Protein AF-E9IVL8-F1 (afdb_monomer_lite)

InterPro domains:
  IPR012337 Ribonuclease H-like superfamily [SSF53098] (7-179)
  IPR052035 Zinc finger BED domain-containing [PTHR46481] (4-179)

Radius of gyration: 19.82 Å; chains: 1; bounding box: 46×54×49 Å

Foldseek 3Di:
DPPDDDADQLLVLLQVLLVQLCPPPVNVVLLVLLQVLLVLCVPPQNVVVCVVVVHDRQFHDDPPGCLSSLSNLVSVLVCPVVSVVSCVPPPDPSDDDPVSNVVSVVVNQLCVLSNVLSVQSPDPPDALVNNVVSLVSSLVSLVVDPDPSSVSSSVSSVVSVVVNCVDPVSVVSVVPPPD

pLDDT: mean 85.36, std 10.3, range [40.38, 96.0]

Structure (mmCIF, N/CA/C/O backbone):
data_AF-E9IVL8-F1
#
_entry.id   AF-E9IVL8-F1
#
loop_
_atom_site.group_PDB
_atom_site.id
_atom_site.type_symbol
_atom_site.label_atom_id
_atom_site.label_alt_id
_atom_site.label_comp_id
_atom_site.label_asym_id
_atom_site.label_entity_id
_atom_site.label_seq_id
_atom_site.pdbx_PDB_ins_code
_atom_site.Cartn_x
_atom_site.Cartn_y
_atom_site.Cartn_z
_atom_site.occupancy
_atom_site.B_iso_or_equiv
_atom_site.auth_seq_id
_atom_site.auth_comp_id
_atom_site.auth_asym_id
_atom_site.auth_atom_id
_atom_site.pdbx_PDB_model_num
ATOM 1 N N . GLU A 1 1 ? 27.474 -10.125 -29.017 1.00 40.38 1 GLU A N 1
ATOM 2 C CA . GLU A 1 1 ? 27.651 -9.062 -28.011 1.00 40.38 1 GLU A CA 1
ATOM 3 C C . GLU A 1 1 ? 26.647 -9.327 -26.909 1.00 40.38 1 GLU A C 1
ATOM 5 O O . GLU A 1 1 ? 25.472 -9.020 -27.075 1.00 40.38 1 GLU A O 1
ATOM 10 N N . ASP A 1 2 ? 27.080 -9.990 -25.840 1.00 49.66 2 ASP A N 1
ATOM 11 C CA . ASP A 1 2 ? 26.213 -10.258 -24.693 1.00 49.66 2 ASP A CA 1
ATOM 12 C C . ASP A 1 2 ? 26.108 -8.974 -23.874 1.00 49.66 2 ASP A C 1
ATOM 14 O O . ASP A 1 2 ? 26.895 -8.697 -22.969 1.00 49.66 2 ASP A O 1
ATOM 18 N N . GLY A 1 3 ? 25.171 -8.121 -24.288 1.00 55.09 3 GLY A N 1
ATOM 19 C CA . GLY A 1 3 ? 24.798 -6.934 -23.539 1.00 55.09 3 GLY A CA 1
ATOM 20 C C . GLY A 1 3 ? 24.309 -7.338 -22.152 1.00 55.09 3 GLY A C 1
ATOM 21 O O . GLY A 1 3 ? 23.564 -8.306 -22.005 1.00 55.09 3 GLY A O 1
ATOM 22 N N . ILE A 1 4 ? 24.724 -6.590 -21.130 1.00 61.22 4 ILE A N 1
ATOM 23 C CA . ILE A 1 4 ? 24.247 -6.758 -19.755 1.00 61.22 4 ILE A CA 1
ATOM 24 C C . ILE A 1 4 ? 22.713 -6.729 -19.774 1.00 61.22 4 ILE A C 1
ATOM 26 O O . ILE A 1 4 ? 22.102 -5.682 -19.998 1.00 61.22 4 ILE A O 1
ATOM 30 N N . MET A 1 5 ? 22.083 -7.883 -19.554 1.00 66.12 5 MET A N 1
ATOM 31 C CA . MET A 1 5 ? 20.631 -7.991 -19.518 1.00 66.12 5 MET A CA 1
ATOM 32 C C . MET A 1 5 ? 20.149 -7.612 -18.116 1.00 66.12 5 MET A C 1
ATOM 34 O O . MET A 1 5 ? 20.328 -8.356 -17.154 1.00 66.12 5 MET A O 1
ATOM 38 N N . GLY A 1 6 ? 19.561 -6.423 -17.983 1.00 72.19 6 GLY A N 1
ATOM 39 C CA . GLY A 1 6 ? 18.973 -5.979 -16.720 1.00 72.19 6 GLY A CA 1
ATOM 40 C C . GLY A 1 6 ? 17.748 -6.818 -16.342 1.00 72.19 6 GLY A C 1
ATOM 41 O O . GLY A 1 6 ? 16.862 -7.042 -17.167 1.00 72.19 6 GLY A O 1
ATOM 42 N N . THR A 1 7 ? 17.662 -7.251 -15.085 1.00 80.31 7 THR A N 1
ATOM 43 C CA . THR A 1 7 ? 16.461 -7.902 -14.547 1.00 80.31 7 THR A CA 1
ATOM 44 C C . THR A 1 7 ? 15.441 -6.859 -14.085 1.00 80.31 7 THR A C 1
ATOM 46 O O . THR A 1 7 ? 15.771 -5.731 -13.712 1.00 80.31 7 THR A O 1
ATOM 49 N N . ARG A 1 8 ? 14.152 -7.211 -14.129 1.00 87.62 8 ARG A N 1
ATOM 50 C CA . ARG A 1 8 ? 13.083 -6.317 -13.664 1.00 87.62 8 ARG A CA 1
ATOM 51 C C . ARG A 1 8 ? 13.138 -6.201 -12.143 1.00 87.62 8 ARG A C 1
ATOM 53 O O . ARG A 1 8 ? 13.135 -7.206 -11.442 1.00 87.62 8 ARG A O 1
ATOM 60 N N . CYS A 1 9 ? 13.106 -4.974 -11.628 1.00 90.00 9 CYS A N 1
ATOM 61 C CA . CYS A 1 9 ? 13.025 -4.746 -10.188 1.00 90.00 9 CYS A CA 1
ATOM 62 C C . CYS A 1 9 ? 11.668 -5.225 -9.646 1.00 90.00 9 CYS A C 1
ATOM 64 O O . CYS A 1 9 ? 10.608 -4.720 -10.039 1.00 90.00 9 CYS A O 1
ATOM 66 N N . VAL A 1 10 ? 11.699 -6.177 -8.713 1.00 90.88 10 VAL A N 1
ATOM 67 C CA . VAL A 1 10 ? 10.490 -6.744 -8.101 1.00 90.88 10 VAL A CA 1
ATOM 68 C C . VAL A 1 10 ? 9.728 -5.684 -7.304 1.00 90.88 10 VAL A C 1
ATOM 70 O O . VAL A 1 10 ? 8.520 -5.539 -7.482 1.00 90.88 10 VAL A O 1
ATOM 73 N N . ALA A 1 11 ? 10.424 -4.886 -6.487 1.00 92.44 11 ALA A N 1
ATOM 74 C CA . ALA A 1 11 ? 9.802 -3.813 -5.710 1.00 92.44 11 ALA A CA 1
ATOM 75 C C . ALA A 1 11 ? 9.070 -2.807 -6.614 1.00 92.44 11 ALA A C 1
ATOM 77 O O . ALA A 1 11 ? 7.918 -2.457 -6.362 1.00 92.44 11 ALA A O 1
ATOM 78 N N . HIS A 1 12 ? 9.699 -2.393 -7.719 1.00 91.62 12 HIS A N 1
ATOM 79 C CA . HIS A 1 12 ? 9.052 -1.527 -8.705 1.00 91.62 12 HIS A CA 1
ATOM 80 C C . HIS A 1 12 ? 7.849 -2.214 -9.368 1.00 91.62 12 HIS A C 1
ATOM 82 O O . HIS A 1 12 ? 6.815 -1.594 -9.605 1.00 91.62 12 HIS A O 1
ATOM 88 N N . THR A 1 13 ? 7.944 -3.515 -9.623 1.00 93.75 13 THR A N 1
ATOM 89 C CA . THR A 1 13 ? 6.847 -4.283 -10.215 1.00 93.75 13 THR A CA 1
ATOM 90 C C . THR A 1 13 ? 5.636 -4.368 -9.283 1.00 93.75 13 THR A C 1
ATOM 92 O O . THR A 1 13 ? 4.511 -4.204 -9.758 1.00 93.75 13 THR A O 1
ATOM 95 N N . LEU A 1 14 ? 5.848 -4.528 -7.972 1.00 93.81 14 LEU A N 1
ATOM 96 C CA . LEU A 1 14 ? 4.779 -4.449 -6.974 1.00 93.81 14 LEU A CA 1
ATOM 97 C C . LEU A 1 14 ? 4.158 -3.049 -6.928 1.00 93.81 14 LEU A C 1
ATOM 99 O O . LEU A 1 14 ? 2.937 -2.921 -6.891 1.00 93.81 14 LEU A O 1
ATOM 103 N N . GLN A 1 15 ? 4.976 -1.992 -7.009 1.00 92.00 15 GLN A N 1
ATOM 104 C CA . GLN A 1 15 ? 4.450 -0.626 -7.076 1.00 92.00 15 GLN A CA 1
ATOM 105 C C . GLN A 1 15 ? 3.505 -0.446 -8.260 1.00 92.00 15 GLN A C 1
ATOM 107 O O . GLN A 1 15 ? 2.415 0.097 -8.100 1.00 92.00 15 GLN A O 1
ATOM 112 N N . LEU A 1 16 ? 3.897 -0.929 -9.437 1.00 92.12 16 LEU A N 1
ATOM 113 C CA . LEU A 1 16 ? 3.052 -0.851 -10.619 1.00 92.12 16 LEU A CA 1
ATOM 114 C C . LEU A 1 16 ? 1.774 -1.704 -10.493 1.00 92.12 16 LEU A C 1
ATOM 116 O O . LEU A 1 16 ? 0.746 -1.308 -11.031 1.00 92.12 16 LEU A O 1
ATOM 120 N N . ALA A 1 17 ? 1.812 -2.836 -9.779 1.00 93.31 17 ALA A N 1
ATOM 121 C CA . ALA A 1 17 ? 0.620 -3.649 -9.512 1.00 93.31 17 ALA A CA 1
ATOM 122 C C . ALA A 1 17 ? -0.418 -2.876 -8.681 1.00 93.31 17 ALA A C 1
ATOM 124 O O . ALA A 1 17 ? -1.596 -2.848 -9.030 1.00 93.31 17 ALA A O 1
ATOM 125 N N . VAL A 1 18 ? 0.031 -2.184 -7.630 1.00 92.81 18 VAL A N 1
ATOM 126 C CA . VAL A 1 18 ? -0.840 -1.324 -6.813 1.00 92.81 18 VAL A CA 1
ATOM 127 C C . VAL A 1 18 ? -1.392 -0.162 -7.640 1.00 92.81 18 VAL A C 1
ATOM 129 O O . VAL A 1 18 ? -2.587 0.124 -7.588 1.00 92.81 18 VAL A O 1
ATOM 132 N N . TRP A 1 19 ? -0.552 0.470 -8.464 1.00 90.06 19 TRP A N 1
ATOM 133 C CA . TRP A 1 19 ? -0.972 1.552 -9.358 1.00 90.06 19 TRP A CA 1
ATOM 134 C C . TRP A 1 19 ? -2.032 1.134 -10.380 1.00 90.06 19 TRP A C 1
ATOM 136 O O . TRP A 1 19 ? -2.900 1.939 -10.713 1.00 90.06 19 TRP A O 1
ATOM 146 N N . ASP A 1 20 ? -1.976 -0.098 -10.887 1.00 89.81 20 ASP A N 1
ATOM 147 C CA . ASP A 1 20 ? -2.987 -0.609 -11.816 1.00 89.81 20 ASP A CA 1
ATOM 148 C C . ASP A 1 20 ? -4.365 -0.713 -11.138 1.00 89.81 20 ASP A C 1
ATOM 150 O O . ASP A 1 20 ? -5.369 -0.338 -11.744 1.00 89.81 20 ASP A O 1
ATOM 154 N N . ALA A 1 21 ? -4.403 -1.129 -9.868 1.00 88.75 21 ALA A N 1
ATOM 155 C CA . ALA A 1 21 ? -5.628 -1.211 -9.070 1.00 88.75 21 ALA A CA 1
ATOM 156 C C . ALA A 1 21 ? -6.145 0.170 -8.605 1.00 88.75 21 ALA A C 1
ATOM 158 O O . ALA A 1 21 ? -7.343 0.380 -8.420 1.00 88.75 21 ALA A O 1
ATOM 159 N N . PHE A 1 22 ? -5.256 1.161 -8.477 1.00 84.19 22 PHE A N 1
ATOM 160 C CA . PHE A 1 22 ? -5.566 2.525 -8.018 1.00 84.19 22 PHE A CA 1
ATOM 161 C C . PHE A 1 22 ? -6.333 3.399 -9.021 1.00 84.19 22 PHE A C 1
ATOM 163 O O . PHE A 1 22 ? -6.585 4.575 -8.762 1.00 84.19 22 PHE A O 1
ATOM 170 N N . ARG A 1 23 ? -6.733 2.846 -10.166 1.00 81.75 23 ARG A N 1
ATOM 171 C CA . ARG A 1 23 ? -7.364 3.602 -11.259 1.00 81.75 23 ARG A CA 1
ATOM 172 C C . ARG A 1 23 ? -8.874 3.768 -11.120 1.00 81.75 23 ARG A C 1
ATOM 174 O O . ARG A 1 23 ? -9.473 4.471 -11.930 1.00 81.75 23 ARG A O 1
ATOM 181 N N . SER A 1 24 ? -9.499 3.145 -10.119 1.00 85.94 24 SER A N 1
ATOM 182 C CA . SER A 1 24 ? -10.938 3.295 -9.890 1.00 85.94 24 SER A CA 1
ATOM 183 C C . SER A 1 24 ? -11.296 4.767 -9.615 1.00 85.94 24 SER A C 1
ATOM 185 O O . SER A 1 24 ? -10.757 5.350 -8.668 1.00 85.94 24 SER A O 1
ATOM 187 N N . PRO A 1 25 ? -12.235 5.378 -10.370 1.00 87.75 25 PRO A N 1
ATOM 188 C CA . PRO A 1 25 ? -12.620 6.780 -10.183 1.00 87.75 25 PRO A CA 1
ATOM 189 C C . PRO A 1 25 ? -13.076 7.107 -8.757 1.00 87.75 25 PRO A C 1
ATOM 191 O O . PRO A 1 25 ? -12.851 8.212 -8.266 1.00 87.75 25 PRO A O 1
ATOM 194 N N . GLN A 1 26 ? -13.687 6.138 -8.071 1.00 88.38 26 GLN A N 1
ATOM 195 C CA . GLN A 1 26 ? -14.151 6.285 -6.690 1.00 88.38 26 GLN A CA 1
ATOM 196 C C . GLN A 1 26 ? -12.972 6.441 -5.720 1.00 88.38 26 GLN A C 1
ATOM 198 O O . GLN A 1 26 ? -12.986 7.326 -4.865 1.00 88.38 26 GLN A O 1
ATOM 203 N N . ILE A 1 27 ? -11.928 5.624 -5.896 1.00 89.25 27 ILE A N 1
ATOM 204 C CA . ILE A 1 27 ? -10.701 5.673 -5.091 1.00 89.25 27 ILE A CA 1
ATOM 205 C C . ILE A 1 27 ? -9.967 6.991 -5.343 1.00 89.25 27 ILE A C 1
ATOM 207 O O . ILE A 1 27 ? -9.621 7.689 -4.393 1.00 89.25 27 ILE A O 1
ATOM 211 N N . VAL A 1 28 ? -9.796 7.372 -6.612 1.00 89.50 28 VAL A N 1
ATOM 212 C CA . VAL A 1 28 ? -9.127 8.627 -6.996 1.00 89.50 28 VAL A CA 1
ATOM 213 C C . VAL A 1 28 ? -9.842 9.841 -6.393 1.00 89.50 28 VAL A C 1
ATOM 215 O O . VAL A 1 28 ? -9.202 10.701 -5.787 1.00 89.50 28 VAL A O 1
ATOM 218 N N . THR A 1 29 ? -11.173 9.885 -6.496 1.00 91.69 29 THR A N 1
ATOM 219 C CA . THR A 1 29 ? -11.990 10.977 -5.941 1.00 91.69 29 THR A CA 1
ATOM 220 C C . THR A 1 29 ? -11.859 11.061 -4.420 1.00 91.69 29 THR A C 1
ATOM 222 O O . THR A 1 29 ? -11.689 12.151 -3.868 1.00 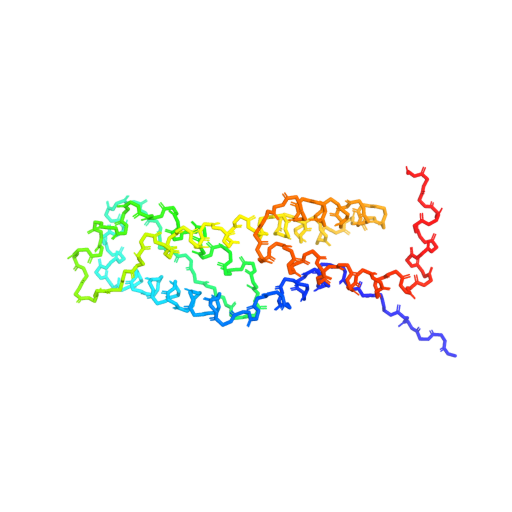91.69 29 THR A O 1
ATOM 225 N N . LEU A 1 30 ? -11.896 9.917 -3.730 1.00 91.81 30 LEU A N 1
ATOM 226 C CA . LEU A 1 30 ? -11.729 9.866 -2.280 1.00 91.81 30 LEU A CA 1
ATOM 227 C C . LEU A 1 30 ? -10.332 10.337 -1.854 1.00 91.81 30 LEU A C 1
ATOM 229 O O . LEU A 1 30 ? -10.222 11.139 -0.928 1.00 91.81 30 LEU A O 1
ATOM 233 N N . ILE A 1 31 ? -9.274 9.907 -2.548 1.00 90.94 31 ILE A N 1
ATOM 234 C CA . ILE A 1 31 ? -7.899 10.346 -2.272 1.00 90.94 31 ILE A CA 1
ATOM 235 C C . ILE A 1 31 ? -7.769 11.866 -2.440 1.00 90.94 31 ILE A C 1
ATOM 237 O O . ILE A 1 31 ? -7.196 12.522 -1.571 1.00 90.94 31 ILE A O 1
ATOM 241 N N . GLU A 1 32 ? -8.339 12.464 -3.490 1.00 90.56 32 GLU A N 1
ATOM 242 C CA . GLU A 1 32 ? -8.271 13.923 -3.665 1.00 90.56 32 GLU A CA 1
ATOM 243 C C . GLU A 1 32 ? -9.031 14.678 -2.563 1.00 90.56 32 GLU A C 1
ATOM 245 O O . GLU A 1 32 ? -8.590 15.729 -2.075 1.00 90.56 32 GLU A O 1
ATOM 250 N N . LYS A 1 33 ? -10.147 14.114 -2.089 1.00 90.50 33 LYS A N 1
ATOM 251 C CA . LYS A 1 33 ? -10.860 14.659 -0.931 1.00 90.50 33 LYS A CA 1
ATOM 252 C C . LYS A 1 33 ? -10.010 14.575 0.339 1.00 90.50 33 LYS A C 1
ATOM 254 O O . LYS A 1 33 ? -9.916 15.561 1.072 1.00 90.50 33 LYS A O 1
ATOM 259 N N . ILE A 1 34 ? -9.337 13.445 0.567 1.00 90.50 34 ILE A N 1
ATOM 260 C CA . ILE A 1 34 ? -8.387 13.246 1.673 1.00 90.50 34 ILE A CA 1
ATOM 261 C C . ILE A 1 34 ? -7.244 14.268 1.592 1.00 90.50 34 ILE A C 1
ATOM 263 O O . ILE A 1 34 ? -6.964 14.941 2.584 1.00 90.50 34 ILE A O 1
ATOM 267 N N . ARG A 1 35 ? -6.648 14.493 0.414 1.00 90.38 35 ARG A N 1
ATOM 268 C CA . ARG A 1 35 ? -5.629 15.543 0.214 1.00 90.38 35 ARG A CA 1
ATOM 269 C C . ARG A 1 35 ? -6.152 16.919 0.582 1.00 90.38 35 ARG A C 1
ATOM 271 O O . ARG A 1 35 ? -5.469 17.683 1.261 1.00 90.38 35 ARG A O 1
ATOM 278 N N . THR A 1 36 ? -7.369 17.243 0.161 1.00 88.75 36 THR A N 1
ATOM 279 C CA . THR A 1 36 ? -8.009 18.525 0.469 1.00 88.75 36 THR A CA 1
ATOM 280 C C . THR A 1 36 ? -8.184 18.717 1.979 1.00 88.75 36 THR A C 1
ATOM 282 O O . THR A 1 36 ? -7.877 19.792 2.503 1.00 88.75 36 THR A O 1
ATOM 285 N N . VAL A 1 37 ? -8.579 17.664 2.700 1.00 87.31 37 VAL A N 1
ATOM 286 C CA . VAL A 1 37 ? -8.643 17.652 4.170 1.00 87.31 37 VAL A CA 1
ATOM 287 C C . VAL A 1 37 ? -7.252 17.851 4.784 1.00 87.31 37 VAL A C 1
ATOM 289 O O . VAL A 1 37 ? -7.056 18.751 5.602 1.00 87.31 37 VAL A O 1
ATOM 292 N N . CYS A 1 38 ? -6.255 17.076 4.357 1.00 87.62 38 CYS A N 1
ATOM 293 C CA . CYS A 1 38 ? -4.879 17.179 4.848 1.00 87.62 38 CYS A CA 1
ATOM 294 C C . CYS A 1 38 ? -4.264 18.566 4.590 1.00 87.62 38 CYS A C 1
ATOM 296 O O . CYS A 1 38 ? -3.520 19.085 5.428 1.00 87.62 38 CYS A O 1
ATOM 298 N N . ARG A 1 39 ? -4.588 19.214 3.462 1.00 87.31 39 ARG A N 1
ATOM 299 C CA . ARG A 1 39 ? -4.209 20.608 3.168 1.00 87.31 39 ARG A CA 1
ATOM 300 C C . ARG A 1 39 ? -4.897 21.591 4.120 1.00 87.31 39 ARG A C 1
ATOM 302 O O . ARG A 1 39 ? -4.253 22.531 4.578 1.00 87.31 39 ARG A O 1
ATOM 309 N N . ALA A 1 40 ? -6.163 21.371 4.478 1.00 83.38 40 ALA A N 1
ATOM 310 C CA . ALA A 1 40 ? -6.879 22.236 5.420 1.00 83.38 40 ALA A CA 1
ATOM 311 C C . ALA A 1 40 ? -6.229 22.249 6.818 1.00 83.38 40 ALA A C 1
ATOM 313 O O . ALA A 1 40 ? -6.076 23.321 7.413 1.00 83.38 40 ALA A O 1
ATOM 314 N N . PHE A 1 41 ? -5.743 21.098 7.298 1.00 79.81 41 PHE A N 1
ATOM 315 C CA . PHE A 1 41 ? -5.000 20.995 8.566 1.00 79.81 41 PHE A CA 1
ATOM 316 C C . PHE A 1 41 ? -3.662 21.744 8.583 1.00 79.81 41 PHE A C 1
ATOM 318 O O . PHE A 1 41 ? -3.134 22.074 9.645 1.00 79.81 41 PHE A O 1
ATOM 325 N N . ARG A 1 42 ? -3.119 22.066 7.409 1.00 83.94 42 ARG A N 1
ATOM 326 C CA . ARG A 1 42 ? -1.891 22.860 7.272 1.00 83.94 42 ARG A CA 1
ATOM 327 C C . ARG A 1 42 ? -2.131 24.364 7.282 1.00 83.94 42 ARG A C 1
ATOM 329 O O . ARG A 1 42 ? -1.163 25.119 7.269 1.00 83.94 42 ARG A O 1
ATOM 336 N N . SER A 1 43 ? -3.388 24.809 7.301 1.00 83.44 43 SER A N 1
ATOM 337 C CA . SER A 1 43 ? -3.694 26.229 7.469 1.00 83.44 43 SER A CA 1
ATOM 338 C C . SER A 1 43 ? -3.161 26.744 8.816 1.00 83.44 43 SER A C 1
ATOM 340 O O . SER A 1 43 ? -3.103 25.963 9.769 1.00 83.44 43 SER A O 1
ATOM 342 N N . PRO A 1 44 ? -2.802 28.037 8.936 1.00 82.62 44 PRO A N 1
ATOM 343 C CA . PRO A 1 44 ? -2.228 28.586 10.167 1.00 82.62 44 PRO A CA 1
ATOM 344 C C . PRO A 1 44 ? -3.080 28.306 11.411 1.00 82.62 44 PRO A C 1
ATOM 346 O O . PRO A 1 44 ? -2.559 27.844 12.418 1.00 82.62 44 PRO A O 1
ATOM 349 N N . ILE A 1 45 ? -4.402 28.488 11.308 1.00 80.81 45 ILE A N 1
ATOM 350 C CA . ILE A 1 45 ? -5.346 28.282 12.417 1.00 80.81 45 ILE A CA 1
ATOM 351 C C . ILE A 1 45 ? -5.401 26.804 12.830 1.00 80.81 45 ILE A C 1
ATOM 353 O 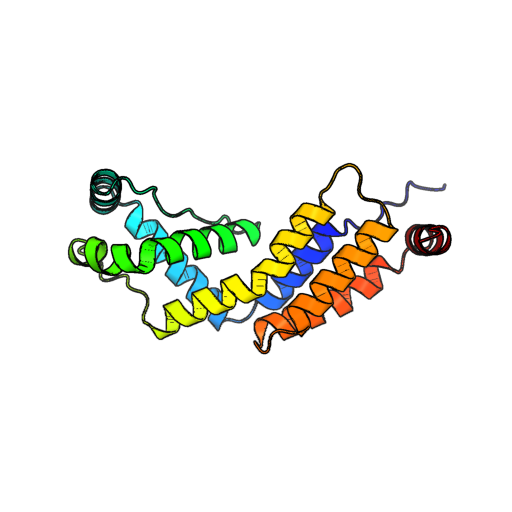O . ILE A 1 45 ? -5.292 26.485 14.012 1.00 80.81 45 ILE A O 1
ATOM 357 N N . ALA A 1 46 ? -5.544 25.890 11.866 1.00 78.19 46 ALA A N 1
ATOM 358 C CA . ALA A 1 46 ? -5.619 24.462 12.165 1.00 78.19 46 ALA A CA 1
ATOM 359 C C . ALA A 1 46 ? -4.279 23.915 12.679 1.00 78.19 46 ALA A C 1
ATOM 361 O O . ALA A 1 46 ? -4.256 23.113 13.606 1.00 78.19 46 ALA A O 1
ATOM 362 N N . SER A 1 47 ? -3.162 24.378 12.114 1.00 81.00 47 SER A N 1
ATOM 363 C CA . SER A 1 47 ? -1.816 24.005 12.556 1.00 81.00 47 SER A CA 1
ATOM 364 C C . SER A 1 47 ? -1.516 24.480 13.974 1.00 81.00 47 SER A C 1
ATOM 366 O O . SER A 1 47 ? -0.908 23.734 14.736 1.00 81.00 47 SER A O 1
ATOM 368 N N . GLU A 1 48 ? -1.952 25.686 14.337 1.00 82.31 48 GLU A N 1
ATOM 369 C CA . GLU A 1 48 ? -1.812 26.206 15.697 1.00 82.31 48 GLU A CA 1
ATOM 370 C C . GLU A 1 48 ? -2.624 25.374 16.696 1.00 82.31 48 GLU A C 1
ATOM 372 O O . GLU A 1 48 ? -2.122 24.984 17.747 1.00 82.31 48 GLU A O 1
ATOM 377 N N . TYR A 1 49 ? -3.855 25.014 16.329 1.00 79.25 49 TYR A N 1
ATOM 378 C CA . TYR A 1 49 ? -4.702 24.156 17.153 1.00 79.25 49 TYR A CA 1
ATOM 379 C C . TYR A 1 49 ? -4.120 22.744 17.330 1.00 79.25 49 TYR A C 1
ATOM 381 O O . TYR A 1 49 ? -4.131 22.204 18.433 1.00 79.25 49 TYR A O 1
ATOM 389 N N . LEU A 1 50 ? -3.559 22.152 16.268 1.00 80.44 50 LEU A N 1
ATOM 390 C CA . LEU A 1 50 ? -2.852 20.870 16.363 1.00 80.44 50 LEU A CA 1
ATOM 391 C C . LEU A 1 50 ? -1.633 20.967 17.288 1.00 80.44 50 LEU A C 1
ATOM 393 O O . LEU A 1 50 ? -1.431 20.080 18.114 1.00 80.44 50 LEU A O 1
ATOM 397 N N . ARG A 1 51 ? -0.870 22.066 17.211 1.00 83.81 51 ARG A N 1
ATOM 398 C CA . ARG A 1 51 ? 0.264 22.322 18.107 1.00 83.81 51 ARG A CA 1
ATOM 399 C C . ARG A 1 51 ? -0.175 22.422 19.567 1.00 83.81 51 ARG A C 1
ATOM 401 O O . ARG A 1 51 ? 0.464 21.818 20.418 1.00 83.81 51 ARG A O 1
ATOM 408 N N . PHE A 1 52 ? -1.276 23.120 19.847 1.00 82.69 52 PHE A N 1
ATOM 409 C CA . PHE A 1 52 ? -1.856 23.196 21.193 1.00 82.69 52 PHE A CA 1
ATOM 410 C C . PHE A 1 52 ? -2.225 21.812 21.754 1.00 82.69 52 PHE A C 1
ATOM 412 O O . PHE A 1 52 ? -2.073 21.562 22.946 1.00 82.69 52 PHE A O 1
ATOM 419 N N . LEU A 1 53 ? -2.662 20.891 20.892 1.00 80.81 53 LEU A N 1
ATOM 420 C CA . LEU A 1 53 ? -2.969 19.507 21.260 1.00 80.81 53 LEU A CA 1
ATOM 421 C C . LEU A 1 53 ? -1.739 18.575 21.285 1.00 80.81 53 LEU A C 1
ATOM 423 O O . LEU A 1 53 ? -1.912 17.377 21.491 1.00 80.81 53 LEU A O 1
ATOM 427 N N . ASN A 1 54 ? -0.518 19.090 21.083 1.00 82.62 54 ASN A N 1
ATOM 428 C CA . ASN A 1 54 ? 0.717 18.307 20.919 1.00 82.62 54 ASN A CA 1
ATOM 429 C C . ASN A 1 54 ? 0.647 17.267 19.785 1.00 82.62 54 ASN A C 1
ATOM 431 O O . ASN A 1 54 ? 1.219 16.181 19.872 1.00 82.62 54 ASN A O 1
ATOM 435 N N . LEU A 1 55 ? -0.055 17.602 18.702 1.00 81.19 55 LEU A N 1
ATOM 436 C CA . LEU A 1 55 ? -0.237 16.741 17.539 1.00 81.19 55 LEU A CA 1
ATOM 437 C C . LEU A 1 55 ? 0.581 17.229 16.345 1.00 81.19 55 LEU A C 1
ATOM 439 O O . LEU A 1 55 ? 0.719 18.428 16.092 1.00 81.19 55 LEU A O 1
ATOM 443 N N . THR A 1 56 ? 1.099 16.279 15.568 1.00 80.19 56 THR A N 1
ATOM 444 C CA . THR A 1 56 ? 1.786 16.569 14.309 1.00 80.19 56 THR A CA 1
ATOM 445 C C . THR A 1 56 ? 0.780 16.842 13.194 1.00 80.19 56 THR A C 1
ATOM 447 O O . THR A 1 56 ? -0.376 16.427 13.233 1.00 80.19 56 THR A O 1
ATOM 450 N N . LYS A 1 57 ? 1.205 17.589 12.174 1.00 82.75 57 LYS A N 1
ATOM 451 C CA . LYS A 1 57 ? 0.366 17.848 10.998 1.00 82.75 57 LYS A CA 1
ATOM 452 C C . LYS A 1 57 ? 0.246 16.551 10.184 1.00 82.75 57 LYS A C 1
ATOM 454 O O . LYS A 1 57 ? 1.274 15.890 10.020 1.00 82.75 57 LYS A O 1
ATOM 459 N N . PRO A 1 58 ? -0.934 16.220 9.620 1.00 81.94 58 PRO A N 1
ATOM 460 C CA . PRO A 1 58 ? -1.067 15.054 8.750 1.00 81.94 58 PRO A CA 1
ATOM 461 C C . PRO A 1 58 ? -0.054 15.105 7.611 1.00 81.94 58 PRO A C 1
ATOM 463 O O . PRO A 1 58 ? 0.193 16.199 7.107 1.00 81.94 58 PRO A O 1
ATOM 466 N N . SER A 1 59 ? 0.517 13.990 7.156 1.00 84.94 59 SER A N 1
ATOM 467 C CA . SER A 1 59 ? 1.403 13.982 5.976 1.00 84.94 59 SER A CA 1
ATOM 468 C C . SER A 1 59 ? 0.634 14.334 4.685 1.00 84.94 59 SER A C 1
ATOM 470 O O . SER A 1 59 ? -0.590 14.463 4.682 1.00 84.94 59 SER A O 1
ATOM 472 N N . LEU A 1 60 ? 1.359 14.680 3.620 1.00 84.38 60 LEU A N 1
ATOM 473 C CA . LEU A 1 60 ? 0.802 14.884 2.280 1.00 84.38 60 LEU A CA 1
ATOM 474 C C . LEU A 1 60 ? 1.536 13.922 1.376 1.00 84.38 60 LEU A C 1
ATOM 476 O O . LEU A 1 60 ? 2.753 13.770 1.502 1.00 84.38 60 LEU A O 1
ATOM 480 N N . ASP A 1 61 ? 0.790 13.296 0.482 1.00 82.00 61 ASP A N 1
ATOM 481 C CA . ASP A 1 61 ? 1.390 12.440 -0.512 1.00 82.00 61 ASP A CA 1
ATOM 482 C C . ASP A 1 61 ? 2.077 13.248 -1.616 1.00 82.00 61 ASP A C 1
ATOM 484 O O . ASP A 1 61 ? 1.859 14.452 -1.783 1.00 82.00 61 ASP A O 1
ATOM 488 N N . ASN A 1 62 ? 2.948 12.572 -2.361 1.00 72.44 62 ASN A N 1
ATOM 489 C CA . ASN A 1 62 ? 3.366 13.031 -3.674 1.00 72.44 62 ASN A CA 1
ATOM 490 C C . ASN A 1 62 ? 2.789 12.070 -4.716 1.00 72.44 62 ASN A C 1
ATOM 492 O O . ASN A 1 62 ? 2.655 10.872 -4.470 1.00 72.44 62 ASN A O 1
ATOM 496 N N . GLU A 1 63 ? 2.412 12.604 -5.874 1.00 60.94 63 GLU A N 1
ATOM 497 C CA . GLU A 1 63 ? 1.673 11.848 -6.891 1.00 60.94 63 GLU A CA 1
ATOM 498 C C . GLU A 1 63 ? 2.451 10.649 -7.442 1.00 60.94 63 GLU A C 1
ATOM 500 O O . GLU A 1 63 ? 1.859 9.761 -8.038 1.00 60.94 63 GLU A O 1
ATOM 505 N N . THR A 1 64 ? 3.769 10.580 -7.249 1.00 62.78 64 THR A N 1
ATOM 506 C CA . THR A 1 64 ? 4.610 9.560 -7.883 1.00 62.78 64 THR A CA 1
ATOM 507 C C . THR A 1 64 ? 4.761 8.278 -7.063 1.00 62.78 64 THR A C 1
ATOM 509 O O . THR A 1 64 ? 5.210 7.269 -7.611 1.00 62.78 64 THR A O 1
ATOM 512 N N . ARG A 1 65 ? 4.387 8.254 -5.772 1.00 72.31 65 ARG A N 1
ATOM 513 C CA . ARG A 1 65 ? 4.569 7.073 -4.905 1.00 72.31 65 ARG A CA 1
ATOM 514 C C . ARG A 1 65 ? 3.360 6.816 -4.009 1.00 72.31 65 ARG A C 1
ATOM 516 O O . ARG A 1 65 ? 3.191 7.466 -2.981 1.00 72.31 65 ARG A O 1
ATOM 523 N N . TRP A 1 66 ? 2.605 5.764 -4.327 1.00 85.25 66 TRP A N 1
ATOM 524 C CA . TRP A 1 66 ? 1.423 5.337 -3.566 1.00 85.25 66 TRP A CA 1
ATOM 525 C C . TRP A 1 66 ? 1.698 5.068 -2.072 1.00 85.25 66 TRP A C 1
ATOM 527 O O . TRP A 1 66 ? 0.794 5.201 -1.254 1.00 85.25 66 TRP A O 1
ATOM 537 N N . HIS A 1 67 ? 2.942 4.749 -1.685 1.00 83.56 67 HIS A N 1
ATOM 538 C CA . HIS A 1 67 ? 3.333 4.603 -0.276 1.00 83.56 67 HIS A CA 1
ATOM 539 C C . HIS A 1 67 ? 3.029 5.850 0.555 1.00 83.56 67 HIS A C 1
ATOM 541 O O . HIS A 1 67 ? 2.550 5.733 1.677 1.00 83.56 67 HIS A O 1
ATOM 547 N N . LEU A 1 68 ? 3.255 7.038 -0.013 1.00 84.62 68 LEU A N 1
ATOM 548 C CA . LEU A 1 68 ? 2.975 8.292 0.678 1.00 84.62 68 LEU A CA 1
ATOM 549 C C . LEU A 1 68 ? 1.475 8.585 0.737 1.00 84.62 68 LEU A C 1
ATOM 551 O O . LEU A 1 68 ? 1.020 9.252 1.662 1.00 84.62 68 LEU A O 1
ATOM 555 N N . THR A 1 69 ? 0.701 8.072 -0.225 1.00 88.44 69 THR A N 1
ATOM 556 C CA . THR A 1 69 ? -0.763 8.103 -0.169 1.00 88.44 69 THR A CA 1
ATOM 557 C C . THR A 1 69 ? -1.271 7.270 1.002 1.00 88.44 69 THR A C 1
ATOM 559 O O . THR A 1 69 ? -2.122 7.745 1.748 1.00 88.44 69 THR A O 1
ATOM 562 N N . GLU A 1 70 ? -0.720 6.076 1.220 1.00 90.19 70 GLU A N 1
ATOM 563 C CA . GLU A 1 70 ? -1.058 5.259 2.391 1.00 90.19 70 GLU A CA 1
ATOM 564 C C . GLU A 1 70 ? -0.622 5.940 3.701 1.00 90.19 70 GLU A C 1
ATOM 566 O O . GLU A 1 70 ? -1.449 6.076 4.604 1.00 90.19 70 GLU A O 1
ATOM 571 N N . ASP A 1 71 ? 0.598 6.497 3.769 1.00 89.31 71 ASP A N 1
ATOM 572 C CA . ASP A 1 71 ? 1.068 7.249 4.944 1.00 89.31 71 ASP A CA 1
ATOM 573 C C . ASP A 1 71 ? 0.147 8.437 5.267 1.00 89.31 71 ASP A C 1
ATOM 575 O O . ASP A 1 71 ? -0.140 8.715 6.432 1.00 89.31 71 ASP A O 1
ATOM 579 N N . MET A 1 72 ? -0.326 9.149 4.239 1.00 91.50 72 MET A N 1
ATOM 580 C CA . MET A 1 72 ? -1.277 10.254 4.376 1.00 91.50 72 MET A CA 1
ATOM 581 C C . MET A 1 72 ? -2.627 9.779 4.913 1.00 91.50 72 MET A C 1
ATOM 583 O O . MET A 1 72 ? -3.190 10.432 5.795 1.00 91.50 72 MET A O 1
ATOM 587 N N . ILE A 1 73 ? -3.147 8.660 4.403 1.00 91.19 73 ILE A N 1
ATOM 588 C CA . ILE A 1 73 ? -4.410 8.077 4.867 1.00 91.19 73 ILE A CA 1
ATOM 589 C C . ILE A 1 73 ? -4.284 7.649 6.331 1.00 91.19 73 ILE A C 1
ATOM 591 O O . ILE A 1 73 ? -5.110 8.058 7.146 1.00 91.19 73 ILE A O 1
ATOM 595 N N . LEU A 1 74 ? -3.235 6.900 6.688 1.00 89.19 74 LEU A N 1
ATOM 596 C CA . LEU A 1 74 ? -2.974 6.474 8.066 1.00 89.19 74 LEU A CA 1
ATOM 597 C C . LEU A 1 74 ? -2.850 7.665 9.011 1.00 89.19 74 LEU A C 1
ATOM 599 O O . LEU A 1 74 ? -3.497 7.703 10.057 1.00 89.19 74 LEU A O 1
ATOM 603 N N . SER A 1 75 ? -2.060 8.664 8.616 1.00 88.25 75 SER A N 1
ATOM 604 C CA . SER A 1 75 ? -1.887 9.881 9.395 1.00 88.25 75 SER A CA 1
ATOM 605 C C . SER A 1 75 ? -3.234 10.558 9.643 1.00 88.25 75 SER A C 1
ATOM 607 O O . SER A 1 75 ? -3.557 10.864 10.787 1.00 88.25 75 SER A O 1
ATOM 609 N N . LEU A 1 76 ? -4.068 10.715 8.609 1.00 87.94 76 LEU A N 1
ATOM 610 C CA . LEU A 1 76 ? -5.399 11.300 8.751 1.00 87.94 76 LEU A CA 1
ATOM 611 C C . LEU A 1 76 ? -6.331 10.458 9.644 1.00 87.94 76 LEU A C 1
ATOM 613 O O . LEU A 1 76 ? -7.075 11.030 10.443 1.00 87.94 76 LEU A O 1
ATOM 617 N N . LEU A 1 77 ? -6.285 9.126 9.544 1.00 87.50 77 LEU A N 1
ATOM 618 C CA . LEU A 1 77 ? -7.082 8.212 10.370 1.00 87.50 77 LEU A CA 1
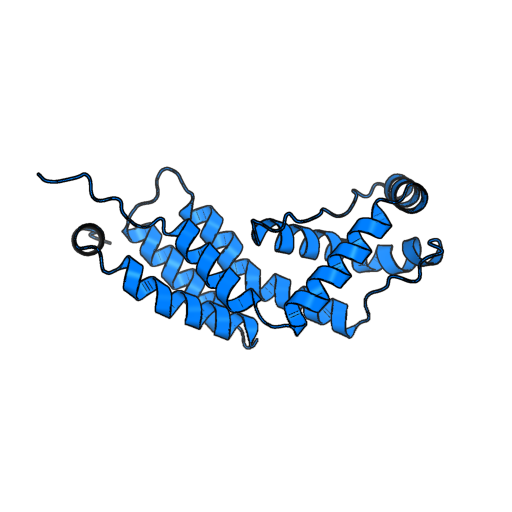ATOM 619 C C . LEU A 1 77 ? -6.746 8.338 11.862 1.00 87.50 77 LEU A C 1
ATOM 621 O O . LEU A 1 77 ? -7.666 8.362 12.680 1.00 87.50 77 LEU A O 1
ATOM 625 N N . CYS A 1 78 ? -5.471 8.523 12.224 1.00 82.56 78 CYS A N 1
ATOM 626 C CA . CYS A 1 78 ? -5.067 8.808 13.607 1.00 82.56 78 CYS A CA 1
ATOM 627 C C . CYS A 1 78 ? -5.689 10.101 14.158 1.00 82.56 78 CYS A C 1
ATOM 629 O O . CYS A 1 78 ? -5.870 10.242 15.366 1.00 82.56 78 CYS A O 1
ATOM 631 N N . PHE A 1 79 ? -6.055 11.042 13.284 1.00 76.06 79 PHE A N 1
ATOM 632 C CA . PHE A 1 79 ? -6.702 12.290 13.673 1.00 76.06 79 PHE A CA 1
ATOM 633 C C . PHE A 1 79 ? -8.224 12.232 13.637 1.00 76.06 79 PHE A C 1
ATOM 635 O O . PHE A 1 79 ? -8.831 13.269 13.884 1.00 76.06 79 PHE A O 1
ATOM 642 N N . LYS A 1 80 ? -8.878 11.100 13.347 1.00 78.81 80 LYS A N 1
ATOM 643 C CA . LYS A 1 80 ? -10.340 11.041 13.143 1.00 78.81 80 LYS A CA 1
ATOM 644 C C . LYS A 1 80 ? -11.142 11.729 14.260 1.00 78.81 80 LYS A C 1
ATOM 646 O O . LYS A 1 80 ? -12.028 12.540 13.978 1.00 78.81 80 LYS A O 1
ATOM 651 N N . ASP A 1 81 ? -10.783 11.493 15.520 1.00 73.81 81 ASP A N 1
ATOM 652 C CA . ASP A 1 81 ? -11.471 12.088 16.676 1.00 73.81 81 ASP A CA 1
ATOM 653 C C . ASP A 1 81 ? -11.152 13.578 16.868 1.00 73.81 81 ASP A C 1
ATOM 655 O O . ASP A 1 81 ? -12.000 14.374 17.285 1.00 73.81 81 ASP A O 1
ATOM 659 N N . VAL A 1 82 ? -9.934 13.982 16.509 1.00 69.62 82 VAL A N 1
ATOM 660 C CA . VAL A 1 82 ? -9.462 15.372 16.564 1.00 69.62 82 VAL A CA 1
ATOM 661 C C . VAL A 1 82 ? -10.038 16.182 15.407 1.00 69.62 82 VAL A C 1
ATOM 663 O O . VAL A 1 82 ? -10.369 17.353 15.585 1.00 69.62 82 VAL A O 1
ATOM 666 N N . CYS A 1 83 ? -10.238 15.561 14.244 1.00 66.81 83 CYS A N 1
ATOM 667 C CA . CYS A 1 83 ? -10.797 16.177 13.050 1.00 66.81 83 CYS A CA 1
ATOM 668 C C . CYS A 1 83 ? -12.168 16.776 13.343 1.00 66.81 83 CYS A C 1
ATOM 670 O O . CYS A 1 83 ? -12.408 17.941 13.034 1.00 66.81 83 CYS A O 1
ATOM 672 N N . HIS A 1 84 ? -13.039 16.030 14.023 1.00 66.56 84 HIS A N 1
ATOM 673 C CA . HIS A 1 84 ? -14.366 16.520 14.393 1.00 66.56 84 HIS A CA 1
ATOM 674 C C . HIS A 1 84 ? -14.332 17.748 15.317 1.00 66.56 84 HIS A C 1
ATOM 676 O O . HIS A 1 84 ? -15.257 18.560 15.275 1.00 66.56 84 HIS A O 1
ATOM 682 N N . LYS A 1 85 ? -13.284 17.916 16.135 1.00 65.81 85 LYS A N 1
ATOM 683 C CA . LYS A 1 85 ? -13.124 19.061 17.048 1.00 65.81 85 LYS A CA 1
ATOM 684 C C . LYS A 1 85 ? -12.423 20.238 16.365 1.00 65.81 85 LYS A C 1
ATOM 686 O O . LYS A 1 85 ? -12.955 21.342 16.359 1.00 65.81 85 LYS A O 1
ATOM 691 N N . ALA A 1 86 ? -11.288 19.995 15.716 1.00 62.50 86 ALA A N 1
ATOM 692 C CA . ALA A 1 86 ? -10.484 21.005 15.029 1.00 62.50 86 ALA A CA 1
ATOM 693 C C . ALA A 1 86 ? -11.216 21.635 13.832 1.00 62.50 86 ALA A C 1
ATOM 695 O O . ALA A 1 86 ? -11.135 22.844 13.608 1.00 62.50 86 ALA A O 1
ATOM 696 N N . MET A 1 87 ? -11.978 20.838 13.074 1.00 62.78 87 MET A N 1
ATOM 697 C CA . MET A 1 87 ? -12.696 21.343 11.903 1.00 62.78 87 MET A CA 1
ATOM 698 C C . MET A 1 87 ? -13.923 22.191 12.266 1.00 62.78 87 MET A C 1
ATOM 700 O O . MET A 1 87 ? -14.300 23.036 11.463 1.00 62.78 87 MET A O 1
ATOM 704 N N . LYS A 1 88 ? -14.509 22.059 13.472 1.00 64.38 88 LYS A N 1
ATOM 705 C CA . LYS A 1 88 ? -15.566 22.986 13.944 1.00 64.38 88 LYS A CA 1
ATOM 706 C C . LYS A 1 88 ? -15.083 24.437 13.985 1.00 64.38 88 LYS A C 1
ATOM 708 O O . LYS A 1 88 ? -15.875 25.352 13.789 1.00 64.38 88 LYS A O 1
ATOM 713 N N . HIS A 1 89 ? -13.787 24.639 14.216 1.00 60.28 89 HIS A N 1
ATOM 714 C CA . HIS A 1 89 ? -13.154 25.957 14.258 1.00 60.28 89 HIS A CA 1
ATOM 715 C C . HIS A 1 89 ? -12.636 26.421 12.885 1.00 60.28 89 HIS A C 1
ATOM 717 O O . HIS A 1 89 ? -12.234 27.575 12.731 1.00 60.28 89 HIS A O 1
A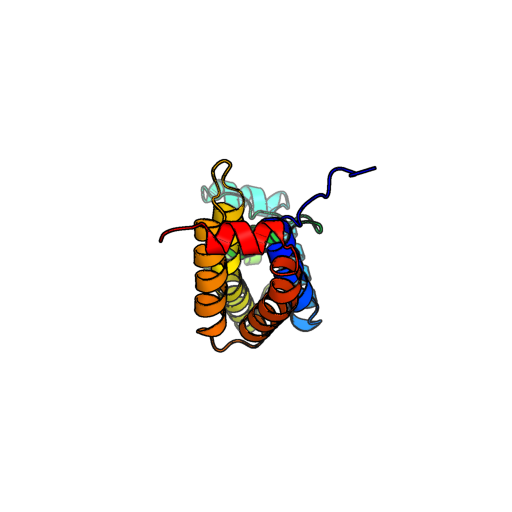TOM 723 N N . CYS A 1 90 ? -12.667 25.559 11.863 1.00 57.06 90 CYS A N 1
ATOM 724 C CA . CYS A 1 90 ? -12.272 25.905 10.502 1.00 57.06 90 CYS A CA 1
ATOM 725 C C . CYS A 1 90 ? -13.487 26.383 9.694 1.00 57.06 90 CYS A C 1
ATOM 727 O O . CYS A 1 90 ? -14.448 25.651 9.492 1.00 57.06 90 CYS A O 1
ATOM 729 N N . LYS A 1 91 ? -13.423 27.602 9.140 1.00 54.34 91 LYS A N 1
ATOM 730 C CA . LYS A 1 91 ? -14.499 28.181 8.305 1.00 54.34 91 LYS A CA 1
ATOM 731 C C . LYS A 1 91 ? -14.811 27.377 7.027 1.00 54.34 91 LYS A C 1
ATOM 733 O O . LYS A 1 91 ? -15.877 27.557 6.444 1.00 54.34 91 LYS A O 1
ATOM 738 N N . LYS A 1 92 ? -13.900 26.505 6.571 1.00 58.19 92 LYS A N 1
ATOM 739 C CA . LYS A 1 92 ? -14.124 25.604 5.429 1.00 58.19 92 LYS A CA 1
ATOM 740 C C . LYS A 1 92 ? -14.682 24.269 5.932 1.00 58.19 92 LYS A C 1
ATOM 742 O O . LYS A 1 92 ? -13.963 23.528 6.593 1.00 58.19 92 LYS A O 1
ATOM 747 N N . LYS A 1 93 ? -15.927 23.949 5.556 1.00 59.81 93 LYS A N 1
ATOM 748 C CA . LYS A 1 93 ? -16.618 22.667 5.815 1.00 59.81 93 LYS A CA 1
ATOM 749 C C . LYS A 1 93 ? -16.013 21.499 5.013 1.00 59.81 93 LYS A C 1
ATOM 751 O O . LYS A 1 93 ? -16.718 20.817 4.276 1.00 59.81 93 LYS A O 1
ATOM 756 N N . ILE A 1 94 ? -14.703 21.290 5.082 1.00 65.62 94 ILE A N 1
ATOM 757 C CA . ILE A 1 94 ? -14.054 20.162 4.410 1.00 65.62 94 ILE A CA 1
ATOM 758 C C . ILE A 1 94 ? -14.053 19.001 5.403 1.00 65.62 94 ILE A C 1
ATOM 760 O O . ILE A 1 94 ? -13.165 18.901 6.244 1.00 65.62 94 ILE A O 1
ATOM 764 N N . HIS A 1 95 ? -15.074 18.151 5.315 1.00 75.94 95 HIS A N 1
ATOM 765 C CA . HIS A 1 95 ? -15.232 16.968 6.157 1.00 75.94 95 HIS A CA 1
ATOM 766 C C . HIS A 1 95 ? -15.353 15.708 5.297 1.00 75.94 95 HIS A C 1
ATOM 768 O O . HIS A 1 95 ? -15.933 15.738 4.207 1.00 75.94 95 HIS A O 1
ATOM 774 N N . LEU A 1 96 ? -14.831 14.597 5.814 1.00 84.25 96 LEU A N 1
ATOM 775 C CA . LEU A 1 96 ? -15.175 13.262 5.336 1.00 84.25 96 LEU A CA 1
ATOM 776 C C . LEU A 1 96 ? -16.436 12.793 6.067 1.00 84.25 96 LEU A C 1
ATOM 778 O O . LEU A 1 96 ? -16.566 12.975 7.278 1.00 84.25 96 LEU A O 1
ATOM 782 N N . SER A 1 97 ? -17.365 12.207 5.324 1.00 87.50 97 SER A N 1
ATOM 783 C CA . SER A 1 97 ? -18.511 11.482 5.868 1.00 87.50 97 SER A CA 1
ATOM 784 C C . SER A 1 97 ? -18.061 10.183 6.542 1.00 87.50 97 SER A C 1
ATOM 786 O O . SER A 1 97 ? -16.958 9.693 6.301 1.00 87.50 97 SER A O 1
ATOM 788 N N . ASN A 1 98 ? -18.924 9.581 7.363 1.00 87.06 98 ASN A N 1
ATOM 789 C CA . ASN A 1 98 ? -18.618 8.296 8.004 1.00 87.06 98 ASN A CA 1
ATOM 790 C C . ASN A 1 98 ? -18.301 7.191 6.982 1.00 87.06 98 ASN A C 1
ATOM 792 O O . ASN A 1 98 ? -17.367 6.425 7.199 1.00 87.06 98 ASN A O 1
ATOM 796 N N . ALA A 1 99 ? -19.016 7.162 5.853 1.00 89.75 99 ALA A N 1
ATOM 797 C CA . ALA A 1 99 ? -18.761 6.215 4.770 1.00 89.75 99 ALA A CA 1
ATOM 798 C C . ALA A 1 99 ? -17.388 6.438 4.113 1.00 89.75 99 ALA A C 1
ATOM 800 O O . ALA A 1 99 ? -16.691 5.483 3.790 1.00 89.75 99 ALA A O 1
ATOM 801 N N . GLU A 1 100 ? -16.965 7.694 3.952 1.00 91.44 100 GLU A N 1
ATOM 802 C CA . GLU A 1 100 ? -15.644 8.024 3.400 1.00 91.44 100 GLU A CA 1
ATOM 803 C C . GLU A 1 100 ? -14.512 7.698 4.376 1.00 91.44 100 GLU A C 1
ATOM 805 O O . GLU A 1 100 ? -13.456 7.244 3.946 1.00 91.44 100 GLU A O 1
ATOM 810 N N . TRP A 1 101 ? -14.732 7.874 5.683 1.00 90.94 101 TRP A N 1
ATOM 811 C CA . TRP A 1 101 ? -13.796 7.406 6.706 1.00 90.94 101 TRP A CA 1
ATOM 812 C C . TRP A 1 101 ? -13.628 5.888 6.666 1.00 90.94 101 TRP A C 1
ATOM 814 O O . TRP A 1 101 ? -12.504 5.400 6.692 1.00 90.94 101 TRP A O 1
ATOM 824 N N . GLU A 1 102 ? -14.732 5.146 6.577 1.00 91.62 102 GLU A N 1
ATOM 825 C CA . GLU A 1 102 ? -14.700 3.686 6.469 1.00 91.62 102 GLU A CA 1
ATOM 826 C C . GLU A 1 102 ? -14.025 3.232 5.167 1.00 91.62 102 GLU A C 1
ATOM 828 O O . GLU A 1 102 ? -13.203 2.316 5.176 1.00 91.62 102 GLU A O 1
ATOM 833 N N . ALA A 1 103 ? -14.313 3.901 4.049 1.00 92.06 103 ALA A N 1
ATOM 834 C CA . ALA A 1 103 ? -13.653 3.640 2.776 1.00 92.06 103 ALA A CA 1
ATOM 835 C C . ALA A 1 103 ? -12.142 3.924 2.841 1.00 92.06 103 ALA A C 1
ATOM 837 O O . ALA A 1 103 ? -11.356 3.132 2.327 1.00 92.06 103 ALA A O 1
ATOM 838 N N . ALA A 1 104 ? -11.718 4.999 3.514 1.00 92.31 104 ALA A N 1
ATOM 839 C CA . ALA A 1 104 ? -10.305 5.304 3.729 1.00 92.31 104 ALA A CA 1
ATOM 840 C C . ALA A 1 104 ? -9.608 4.220 4.568 1.00 92.31 104 ALA A C 1
ATOM 842 O O . ALA A 1 104 ? -8.511 3.791 4.214 1.00 92.31 104 ALA A O 1
ATOM 843 N N . THR A 1 105 ? -10.261 3.722 5.625 1.00 92.38 105 THR A N 1
ATOM 844 C CA . THR A 1 105 ? -9.768 2.576 6.407 1.00 92.38 105 THR A CA 1
ATOM 845 C C . THR A 1 105 ? -9.620 1.334 5.532 1.00 92.38 105 THR A C 1
ATOM 847 O O . THR A 1 105 ? -8.539 0.758 5.489 1.00 92.38 105 THR A O 1
ATOM 850 N N . LYS A 1 106 ? -10.642 0.982 4.739 1.00 92.19 106 LYS A N 1
ATOM 851 C CA . LYS A 1 106 ? -10.586 -0.171 3.823 1.00 92.19 106 LYS A CA 1
ATOM 852 C C . LYS A 1 106 ? -9.460 -0.056 2.793 1.00 92.19 106 LYS A C 1
ATOM 854 O O . LYS A 1 106 ? -8.800 -1.050 2.508 1.00 92.19 106 LYS A O 1
ATOM 859 N N . ILE A 1 107 ? -9.221 1.140 2.248 1.00 92.44 107 ILE A N 1
ATOM 860 C CA . ILE A 1 107 ? -8.095 1.389 1.333 1.00 92.44 107 ILE A CA 1
ATOM 861 C C . ILE A 1 107 ? -6.763 1.185 2.060 1.00 92.44 107 ILE A C 1
ATOM 863 O O . ILE A 1 107 ? -5.889 0.498 1.539 1.00 92.44 107 ILE A O 1
ATOM 867 N N . SER A 1 108 ? -6.611 1.742 3.263 1.00 91.69 108 SER A N 1
ATOM 868 C CA . SER A 1 108 ? -5.397 1.562 4.066 1.00 91.69 108 SER A CA 1
ATOM 869 C C . SER A 1 108 ? -5.135 0.084 4.364 1.00 91.69 108 SER A C 1
ATOM 871 O O . SER A 1 108 ? -4.023 -0.405 4.169 1.00 91.69 108 SER A O 1
ATOM 873 N N . ASP A 1 109 ? -6.172 -0.652 4.761 1.00 91.19 109 ASP A N 1
ATOM 874 C CA . ASP A 1 109 ? -6.081 -2.080 5.053 1.00 91.19 109 ASP A CA 1
ATOM 875 C C . ASP A 1 109 ? -5.718 -2.888 3.804 1.00 91.19 109 ASP A C 1
ATOM 877 O O . ASP A 1 109 ? -4.920 -3.824 3.884 1.00 91.19 109 ASP A O 1
ATOM 881 N N . ALA A 1 110 ? -6.266 -2.531 2.640 1.00 92.25 110 ALA A N 1
ATOM 882 C CA . ALA A 1 110 ? -5.953 -3.172 1.366 1.00 92.25 110 ALA A CA 1
ATOM 883 C C . ALA A 1 110 ? -4.479 -3.003 0.964 1.00 92.25 110 ALA A C 1
ATOM 885 O O . ALA A 1 110 ? -3.877 -3.914 0.399 1.00 92.25 110 ALA A O 1
ATOM 886 N N . LEU A 1 111 ? -3.891 -1.852 1.283 1.00 91.62 111 LEU A N 1
ATOM 887 C CA . LEU A 1 111 ? -2.519 -1.496 0.928 1.00 91.62 111 LEU A CA 1
ATOM 888 C C . LEU A 1 111 ? -1.459 -2.045 1.881 1.00 91.62 111 LEU A C 1
ATOM 890 O O . LEU A 1 111 ? -0.294 -2.155 1.494 1.00 91.62 111 LEU A O 1
ATOM 894 N N . LEU A 1 112 ? -1.844 -2.377 3.115 1.00 91.00 112 LEU A N 1
ATOM 895 C CA . LEU A 1 112 ? -0.908 -2.713 4.186 1.00 91.00 112 LEU A CA 1
ATOM 896 C C . LEU A 1 112 ? 0.049 -3.851 3.804 1.00 91.00 112 LEU A C 1
ATOM 898 O O . LEU A 1 112 ? 1.260 -3.727 3.992 1.00 91.00 112 LEU A O 1
ATOM 902 N N . ALA A 1 113 ? -0.485 -4.931 3.223 1.00 92.94 113 ALA A N 1
ATOM 903 C CA . ALA A 1 113 ? 0.314 -6.078 2.791 1.00 92.94 113 ALA A CA 1
ATOM 904 C C . ALA A 1 113 ? 1.357 -5.644 1.752 1.00 92.94 113 ALA A C 1
ATOM 906 O O . ALA A 1 113 ? 2.556 -5.808 1.968 1.00 92.94 113 ALA A O 1
ATOM 907 N N . ALA A 1 114 ? 0.917 -4.959 0.692 1.00 93.69 114 ALA A N 1
ATOM 908 C CA . ALA A 1 114 ? 1.811 -4.446 -0.340 1.00 93.69 114 ALA A CA 1
ATOM 909 C C . ALA A 1 114 ? 2.869 -3.483 0.222 1.00 93.69 114 ALA A C 1
ATOM 911 O O . ALA A 1 114 ? 3.999 -3.462 -0.262 1.00 93.69 114 ALA A O 1
ATOM 912 N N . LYS A 1 115 ? 2.547 -2.688 1.252 1.00 92.62 115 LYS A N 1
ATOM 913 C CA . LYS A 1 115 ? 3.490 -1.715 1.822 1.00 92.62 115 LYS A CA 1
ATOM 914 C C . LYS A 1 115 ? 4.614 -2.412 2.574 1.00 92.62 115 LYS A C 1
ATOM 916 O O . LYS A 1 115 ? 5.784 -2.086 2.360 1.00 92.62 115 LYS A O 1
ATOM 921 N N . ILE A 1 116 ? 4.259 -3.374 3.424 1.00 92.25 116 ILE A N 1
ATOM 922 C CA . ILE A 1 116 ? 5.216 -4.204 4.163 1.00 92.25 116 ILE A CA 1
ATOM 923 C C . ILE A 1 116 ? 6.115 -4.950 3.173 1.00 92.25 116 ILE A C 1
ATOM 925 O O . ILE A 1 116 ? 7.341 -4.900 3.285 1.00 92.25 116 ILE A O 1
ATOM 929 N N . THR A 1 117 ? 5.510 -5.561 2.158 1.00 94.69 117 THR A N 1
ATOM 930 C CA . THR A 1 117 ? 6.211 -6.327 1.128 1.00 94.69 117 THR A CA 1
ATOM 931 C C . THR A 1 117 ? 7.150 -5.459 0.303 1.00 94.69 117 THR A C 1
ATOM 933 O O . THR A 1 117 ? 8.293 -5.856 0.109 1.00 94.69 117 THR A O 1
ATOM 936 N N . THR A 1 118 ? 6.760 -4.253 -0.129 1.00 93.50 118 THR A N 1
ATOM 937 C CA . THR A 1 118 ? 7.694 -3.380 -0.862 1.00 93.50 118 THR A CA 1
ATOM 938 C C . THR A 1 118 ? 8.940 -3.074 -0.037 1.00 93.50 118 THR A C 1
ATOM 940 O O . THR A 1 118 ? 10.039 -3.119 -0.580 1.00 93.50 118 THR A O 1
ATOM 943 N N . LYS A 1 119 ? 8.797 -2.808 1.268 1.00 92.44 119 LYS A N 1
ATOM 944 C CA . LYS A 1 119 ? 9.950 -2.545 2.141 1.00 92.44 119 LYS A CA 1
ATOM 945 C C . LYS A 1 119 ? 10.878 -3.760 2.236 1.00 92.44 119 LYS A C 1
ATOM 947 O O . LYS A 1 119 ? 12.092 -3.595 2.206 1.00 92.44 119 LYS A O 1
ATOM 952 N N . GLN A 1 120 ? 10.321 -4.968 2.314 1.00 94.12 120 GLN A N 1
ATOM 953 C CA . GLN A 1 120 ? 11.098 -6.213 2.314 1.00 94.12 120 GLN A CA 1
ATOM 954 C C . GLN A 1 120 ? 11.816 -6.435 0.974 1.00 94.12 120 GLN A C 1
ATOM 956 O O . GLN A 1 120 ? 13.005 -6.734 0.955 1.00 94.12 120 GLN A O 1
ATOM 961 N N . LEU A 1 121 ? 11.125 -6.203 -0.145 1.00 93.38 121 LEU A N 1
ATOM 962 C CA . LEU A 1 121 ? 11.680 -6.318 -1.499 1.00 93.38 121 LEU A CA 1
ATOM 963 C C . LEU A 1 121 ? 12.733 -5.247 -1.833 1.00 93.38 121 LEU A C 1
ATOM 965 O O . LEU A 1 121 ? 13.396 -5.340 -2.861 1.00 93.38 121 LEU A O 1
ATOM 969 N N . GLN A 1 122 ? 12.861 -4.209 -1.007 1.00 92.25 122 GLN A N 1
ATOM 970 C CA . GLN A 1 122 ? 13.892 -3.174 -1.122 1.00 92.25 122 GLN A CA 1
ATOM 971 C C . GLN A 1 122 ? 15.124 -3.458 -0.253 1.00 92.25 122 GLN A C 1
ATOM 973 O O . GLN A 1 122 ? 16.035 -2.634 -0.222 1.00 92.25 122 GLN A O 1
ATOM 978 N N . SER A 1 123 ? 15.158 -4.591 0.457 1.00 93.12 123 SER A N 1
ATOM 979 C CA . SER A 1 123 ? 16.330 -5.008 1.229 1.00 93.12 123 SER A CA 1
ATOM 980 C C . SER A 1 123 ? 17.557 -5.153 0.326 1.00 93.12 123 SER A C 1
ATOM 982 O O . SER A 1 123 ? 17.474 -5.755 -0.743 1.00 93.12 123 SER A O 1
ATOM 984 N N . GLU A 1 124 ? 18.705 -4.639 0.777 1.00 89.06 124 GLU A N 1
ATOM 985 C CA . GLU A 1 124 ? 19.978 -4.735 0.046 1.00 89.06 124 GLU A CA 1
ATOM 986 C C . GLU A 1 124 ? 20.400 -6.191 -0.187 1.00 89.06 124 GLU A C 1
ATOM 988 O O . GLU A 1 124 ? 20.941 -6.522 -1.238 1.00 89.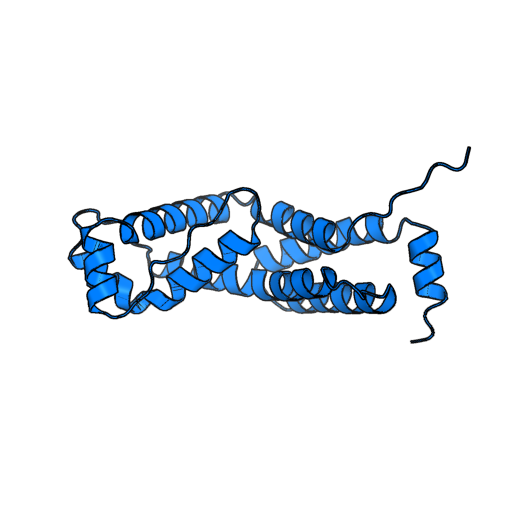06 124 GLU A O 1
ATOM 993 N N . GLN A 1 125 ? 20.114 -7.071 0.776 1.00 89.38 125 GLN A N 1
ATOM 994 C CA . GLN A 1 125 ? 20.458 -8.495 0.730 1.00 89.38 125 GLN A CA 1
ATOM 995 C C . GLN A 1 125 ? 19.230 -9.360 0.412 1.00 89.38 125 GLN A C 1
ATOM 997 O O . GLN A 1 125 ? 18.941 -10.329 1.110 1.00 89.38 125 GLN A O 1
ATOM 1002 N N . LEU A 1 126 ? 18.457 -8.988 -0.610 1.00 90.31 126 LEU A N 1
ATOM 1003 C CA . LEU A 1 126 ? 17.307 -9.779 -1.048 1.00 90.31 126 LEU A CA 1
ATOM 1004 C C . LEU A 1 126 ? 17.760 -10.960 -1.920 1.00 90.31 126 LEU A C 1
ATOM 1006 O O . LEU A 1 126 ? 18.210 -10.765 -3.049 1.00 90.31 126 LEU A O 1
ATOM 1010 N N . THR A 1 127 ? 17.592 -12.188 -1.423 1.00 90.25 127 THR A N 1
ATOM 1011 C CA . THR A 1 127 ? 17.799 -13.397 -2.237 1.00 90.25 127 THR A CA 1
ATOM 1012 C C . THR A 1 127 ? 16.588 -13.683 -3.129 1.00 90.25 127 THR A C 1
ATOM 1014 O O . THR A 1 127 ? 15.480 -13.206 -2.874 1.00 90.25 127 THR A O 1
ATOM 1017 N N . VAL A 1 128 ? 16.776 -14.486 -4.180 1.00 88.81 128 VAL A N 1
ATOM 1018 C CA . VAL A 1 128 ? 15.691 -14.830 -5.115 1.00 88.81 128 VAL A CA 1
ATOM 1019 C C . VAL A 1 128 ? 14.585 -15.646 -4.430 1.00 88.81 128 VAL A C 1
ATOM 1021 O O . VAL A 1 128 ? 13.408 -15.340 -4.632 1.00 88.81 128 VAL A O 1
ATOM 1024 N N . GLY A 1 129 ? 14.925 -16.601 -3.557 1.00 89.69 129 GLY A N 1
ATOM 1025 C CA . GLY A 1 129 ? 13.928 -17.311 -2.747 1.00 89.69 129 GLY A CA 1
ATOM 1026 C C . GLY A 1 129 ? 13.178 -16.398 -1.776 1.00 89.69 129 GLY A C 1
ATOM 1027 O O . GLY A 1 129 ? 11.955 -16.496 -1.666 1.00 89.69 129 GLY A O 1
ATOM 1028 N N . ASP A 1 130 ? 13.863 -15.439 -1.134 1.00 91.38 130 ASP A N 1
ATOM 1029 C CA . ASP A 1 130 ? 13.199 -14.479 -0.239 1.00 91.38 130 ASP A CA 1
ATOM 1030 C C . ASP A 1 130 ? 12.247 -13.566 -1.009 1.00 91.38 130 ASP A C 1
ATOM 1032 O O . ASP A 1 130 ? 11.151 -13.272 -0.525 1.00 91.38 130 ASP A O 1
ATOM 1036 N N . PHE A 1 131 ? 12.633 -13.148 -2.220 1.00 91.25 131 PHE A N 1
ATOM 1037 C CA . PHE A 1 131 ? 11.745 -12.456 -3.149 1.00 91.25 131 PHE A CA 1
ATOM 1038 C C . PHE A 1 131 ? 10.472 -13.277 -3.375 1.00 91.25 131 PHE A C 1
ATOM 1040 O O . PHE A 1 131 ? 9.380 -12.756 -3.139 1.00 91.25 131 PHE A O 1
ATOM 1047 N N . LEU A 1 132 ? 10.597 -14.530 -3.824 1.00 92.38 132 LEU A N 1
ATOM 1048 C CA . LEU A 1 132 ? 9.448 -15.344 -4.211 1.00 92.38 132 LEU A CA 1
ATOM 1049 C C . LEU A 1 132 ? 8.524 -15.593 -3.014 1.00 92.38 132 LEU A C 1
ATOM 1051 O O . LEU A 1 132 ? 7.317 -15.370 -3.105 1.00 92.38 132 LEU A O 1
ATOM 1055 N N . ALA A 1 133 ? 9.093 -15.960 -1.864 1.00 92.81 133 ALA A N 1
ATOM 1056 C CA . ALA A 1 133 ? 8.342 -16.164 -0.630 1.00 92.81 133 ALA A CA 1
ATOM 1057 C C . ALA A 1 133 ? 7.604 -14.889 -0.186 1.00 92.81 133 ALA A C 1
ATOM 1059 O O . ALA A 1 133 ? 6.431 -14.933 0.191 1.00 92.81 133 ALA A O 1
ATOM 1060 N N . THR A 1 134 ? 8.273 -13.736 -0.259 1.00 95.00 134 THR A N 1
ATOM 1061 C CA . THR A 1 134 ? 7.707 -12.433 0.117 1.00 95.00 134 THR A CA 1
ATOM 1062 C C . THR A 1 134 ? 6.599 -11.998 -0.843 1.00 95.00 134 THR A C 1
ATOM 1064 O O . THR A 1 134 ? 5.548 -11.525 -0.405 1.00 95.00 134 THR A O 1
ATOM 1067 N N . TRP A 1 135 ? 6.794 -12.208 -2.146 1.00 95.38 135 TRP A N 1
ATOM 1068 C CA . TRP A 1 135 ? 5.803 -11.932 -3.183 1.00 95.38 135 TRP A CA 1
ATOM 1069 C C . TRP A 1 135 ? 4.550 -12.798 -3.020 1.00 95.38 135 TRP A C 1
ATOM 1071 O O . TRP A 1 135 ? 3.434 -12.275 -3.006 1.00 95.38 135 TRP A O 1
ATOM 1081 N N . LEU A 1 136 ? 4.727 -14.110 -2.834 1.00 94.00 136 LEU A N 1
ATOM 1082 C CA . LEU A 1 136 ? 3.630 -15.056 -2.631 1.00 94.00 136 LEU A CA 1
ATOM 1083 C C . LEU A 1 136 ? 2.841 -14.739 -1.362 1.00 94.00 136 LEU A C 1
ATOM 1085 O O . LEU A 1 136 ? 1.613 -14.696 -1.414 1.00 94.00 136 LEU A O 1
ATOM 1089 N N . ARG A 1 137 ? 3.524 -14.447 -0.247 1.00 95.50 137 ARG A N 1
ATOM 1090 C CA . ARG A 1 137 ? 2.864 -14.040 1.001 1.00 95.50 137 ARG A CA 1
ATOM 1091 C C . ARG A 1 137 ? 2.003 -12.800 0.789 1.00 95.50 137 ARG A C 1
ATOM 1093 O O . ARG A 1 137 ? 0.830 -12.816 1.132 1.00 95.50 137 ARG A O 1
ATOM 1100 N N . CYS A 1 138 ? 2.545 -11.771 0.138 1.00 96.00 138 CYS A N 1
ATOM 1101 C CA . CYS A 1 138 ? 1.782 -10.569 -0.192 1.00 96.00 138 CYS A CA 1
ATOM 1102 C C . CYS A 1 138 ? 0.545 -10.879 -1.040 1.00 96.00 138 CYS A C 1
ATOM 1104 O O . CYS A 1 138 ? -0.529 -10.341 -0.780 1.00 96.00 138 CYS A O 1
ATOM 1106 N N . LYS A 1 139 ? 0.685 -11.733 -2.060 1.00 94.62 139 LYS A N 1
ATOM 1107 C CA . LYS A 1 139 ? -0.423 -12.117 -2.939 1.00 94.62 139 LYS A CA 1
ATOM 1108 C C . LYS A 1 139 ? -1.527 -12.834 -2.159 1.00 94.62 139 LYS A C 1
ATOM 1110 O O . LYS A 1 139 ? -2.693 -12.485 -2.319 1.00 94.62 139 LYS A O 1
ATOM 1115 N N . LEU A 1 140 ? -1.162 -13.784 -1.298 1.00 93.25 140 LEU A N 1
ATOM 1116 C CA . LEU A 1 140 ? -2.097 -14.531 -0.452 1.00 93.25 140 LEU A CA 1
ATOM 1117 C C . LEU A 1 140 ? -2.772 -13.631 0.590 1.00 93.25 140 LEU A C 1
ATOM 1119 O O . LEU A 1 140 ? -3.996 -13.649 0.705 1.00 93.25 140 LEU A O 1
ATOM 1123 N N . ASP A 1 141 ? -2.003 -12.798 1.293 1.00 93.38 141 ASP A N 1
ATOM 1124 C CA . ASP A 1 141 ? -2.523 -11.871 2.302 1.00 93.38 141 ASP A CA 1
ATOM 1125 C C . ASP A 1 141 ? -3.495 -10.867 1.677 1.00 93.38 141 ASP A C 1
ATOM 1127 O O . ASP A 1 141 ? -4.570 -10.607 2.221 1.00 93.38 141 ASP A O 1
ATOM 1131 N N . THR A 1 142 ? -3.157 -10.331 0.504 1.00 92.81 142 THR A N 1
ATOM 1132 C CA . THR A 1 142 ? -4.050 -9.453 -0.252 1.00 92.81 142 THR A CA 1
ATOM 1133 C C . THR A 1 142 ? -5.294 -10.212 -0.729 1.00 92.81 142 THR A C 1
ATOM 1135 O O . THR A 1 142 ? -6.404 -9.733 -0.515 1.00 92.81 142 THR A O 1
ATOM 1138 N N . ALA A 1 143 ? -5.153 -11.408 -1.306 1.00 90.75 143 ALA A N 1
ATOM 1139 C CA . ALA A 1 143 ? -6.283 -12.200 -1.801 1.00 90.75 143 ALA A CA 1
ATOM 1140 C C . ALA A 1 143 ? -7.230 -12.690 -0.690 1.00 90.75 143 ALA A C 1
ATOM 1142 O O . ALA A 1 143 ? -8.415 -12.899 -0.944 1.00 90.75 143 ALA A O 1
ATOM 1143 N N . SER A 1 144 ? -6.737 -12.841 0.543 1.00 90.06 144 SER A N 1
ATOM 1144 C CA . SER A 1 144 ? -7.553 -13.235 1.700 1.00 90.06 144 SER A CA 1
ATOM 1145 C C . SER A 1 144 ? -8.606 -12.186 2.088 1.00 90.06 144 SER A C 1
ATOM 1147 O O . SER A 1 144 ? -9.583 -12.497 2.770 1.00 90.06 144 SER A O 1
ATOM 1149 N N . LYS A 1 145 ? -8.429 -10.936 1.643 1.00 89.12 145 LYS A N 1
ATOM 1150 C CA . LYS A 1 145 ? -9.327 -9.815 1.933 1.00 89.12 145 LYS A CA 1
ATOM 1151 C C . LYS A 1 145 ? -10.407 -9.696 0.857 1.00 89.12 145 LYS A C 1
ATOM 1153 O O . LYS A 1 145 ? -10.126 -9.728 -0.339 1.00 89.12 145 LYS A O 1
ATOM 1158 N N . THR A 1 146 ? -11.648 -9.469 1.281 1.00 81.69 146 THR A N 1
ATOM 1159 C CA . THR A 1 146 ? -12.851 -9.501 0.424 1.00 81.69 146 THR A CA 1
ATOM 1160 C C . THR A 1 146 ? -13.154 -8.203 -0.329 1.00 81.69 146 THR A C 1
ATOM 1162 O O . THR A 1 146 ? -14.202 -8.091 -0.961 1.00 81.69 146 THR A O 1
ATOM 1165 N N . SER A 1 147 ? -12.285 -7.192 -0.267 1.00 87.56 147 SER A N 1
ATOM 1166 C CA . SER A 1 147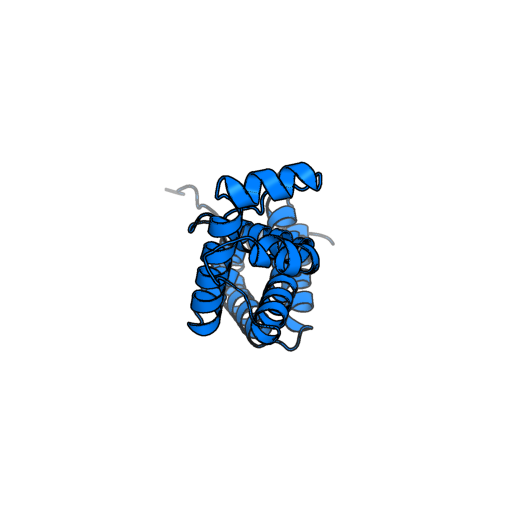 ? -12.544 -5.916 -0.940 1.00 87.56 147 SER A CA 1
ATOM 1167 C C . SER A 1 147 ? -12.242 -5.989 -2.442 1.00 87.56 147 SER A C 1
ATOM 1169 O O . SER A 1 147 ? -11.294 -6.653 -2.856 1.00 87.56 147 SER A O 1
ATOM 1171 N N . ASN A 1 148 ? -12.980 -5.232 -3.259 1.00 90.06 148 ASN A N 1
ATOM 1172 C CA . ASN A 1 148 ? -12.702 -5.144 -4.700 1.00 90.06 148 ASN A CA 1
ATOM 1173 C C . ASN A 1 148 ? -11.259 -4.679 -4.968 1.00 90.06 148 ASN A C 1
ATOM 1175 O O . ASN A 1 148 ? -10.568 -5.250 -5.800 1.00 90.06 148 ASN A O 1
ATOM 1179 N N . LEU A 1 149 ? -10.766 -3.703 -4.193 1.00 91.44 149 LEU A N 1
ATOM 1180 C CA . LEU A 1 149 ? -9.397 -3.199 -4.323 1.00 91.44 149 LEU A CA 1
ATOM 1181 C C . LEU A 1 149 ? -8.352 -4.293 -4.066 1.00 91.44 149 LEU A C 1
ATOM 1183 O O . LEU A 1 149 ? -7.361 -4.376 -4.784 1.00 91.44 149 LEU A O 1
ATOM 1187 N N . THR A 1 150 ? -8.554 -5.143 -3.059 1.00 92.25 150 THR A N 1
ATOM 1188 C CA . THR A 1 150 ? -7.614 -6.235 -2.774 1.00 92.25 150 THR A CA 1
ATOM 1189 C C . THR A 1 150 ? -7.637 -7.297 -3.866 1.00 92.25 150 THR A C 1
ATOM 1191 O O . THR A 1 150 ? -6.578 -7.765 -4.276 1.00 92.25 150 THR A O 1
ATOM 1194 N N . GLN A 1 151 ? -8.807 -7.616 -4.415 1.00 92.38 151 GLN A N 1
ATOM 1195 C CA . GLN A 1 151 ? -8.909 -8.509 -5.572 1.00 92.38 151 GLN A CA 1
ATOM 1196 C C . GLN A 1 151 ? -8.200 -7.933 -6.806 1.00 92.38 151 GLN A C 1
ATOM 1198 O O . GLN A 1 151 ? -7.426 -8.643 -7.449 1.00 92.38 151 GLN A O 1
ATOM 1203 N N . ASP A 1 152 ? -8.383 -6.641 -7.085 1.00 93.50 152 ASP A N 1
ATOM 1204 C CA . ASP A 1 152 ? -7.725 -5.952 -8.198 1.00 93.50 152 ASP A CA 1
ATOM 1205 C C . ASP A 1 152 ? -6.196 -5.932 -8.034 1.00 93.50 152 ASP A C 1
ATOM 1207 O O . ASP A 1 152 ? -5.466 -6.200 -8.992 1.00 93.50 152 ASP A O 1
ATOM 1211 N N . ILE A 1 153 ? -5.689 -5.678 -6.818 1.00 94.62 153 ILE A N 1
ATOM 1212 C CA . ILE A 1 153 ? -4.248 -5.739 -6.519 1.00 94.62 153 ILE A CA 1
ATOM 1213 C C . ILE A 1 153 ? -3.722 -7.163 -6.727 1.00 94.62 153 ILE A C 1
ATOM 1215 O O . ILE A 1 153 ? -2.704 -7.336 -7.396 1.00 94.62 153 ILE A O 1
ATOM 1219 N N . ALA A 1 154 ? -4.402 -8.186 -6.199 1.00 94.62 154 ALA A N 1
ATOM 1220 C CA . ALA A 1 154 ? -3.977 -9.579 -6.346 1.00 94.62 154 ALA A CA 1
ATOM 1221 C C . ALA A 1 154 ? -3.945 -10.014 -7.822 1.00 94.62 154 ALA A C 1
ATOM 1223 O O . ALA A 1 154 ? -2.970 -10.620 -8.268 1.00 94.62 154 ALA A O 1
ATOM 1224 N N . ALA A 1 155 ? -4.957 -9.637 -8.609 1.00 94.00 155 ALA A N 1
ATOM 1225 C CA . ALA A 1 155 ? -4.998 -9.902 -10.045 1.00 94.00 155 ALA A CA 1
ATOM 1226 C C . ALA A 1 155 ? -3.880 -9.166 -10.808 1.00 94.00 155 ALA A C 1
ATOM 1228 O O . ALA A 1 155 ? -3.244 -9.735 -11.703 1.00 94.00 155 ALA A O 1
ATOM 1229 N N . ALA A 1 156 ? -3.595 -7.911 -10.445 1.00 94.94 156 ALA A N 1
ATOM 1230 C CA . ALA A 1 156 ? -2.496 -7.145 -11.027 1.00 94.94 156 ALA A CA 1
ATOM 1231 C C . ALA A 1 156 ? -1.124 -7.748 -10.680 1.00 94.94 156 ALA A C 1
ATOM 1233 O O . ALA A 1 156 ? -0.243 -7.802 -11.544 1.00 94.94 156 ALA A O 1
ATOM 1234 N N . MET A 1 157 ? -0.950 -8.238 -9.448 1.00 95.44 157 MET A N 1
ATOM 1235 C CA . MET A 1 157 ? 0.242 -8.976 -9.029 1.00 95.44 157 MET A CA 1
ATOM 1236 C C . MET A 1 157 ? 0.409 -10.251 -9.858 1.00 95.44 157 MET A C 1
ATOM 1238 O O . MET A 1 157 ? 1.446 -10.412 -10.492 1.00 95.44 157 MET A O 1
ATOM 1242 N N . GLU A 1 158 ? -0.620 -11.092 -9.962 1.00 94.62 158 GLU A N 1
ATOM 1243 C CA . GLU A 1 158 ? -0.591 -12.336 -10.748 1.00 94.62 158 GLU A CA 1
ATOM 1244 C C . GLU A 1 158 ? -0.189 -12.088 -12.214 1.00 94.62 158 GLU A C 1
ATOM 1246 O O . GLU A 1 158 ? 0.674 -12.761 -12.780 1.00 94.62 158 GLU A O 1
ATOM 1251 N N . LYS A 1 159 ? -0.760 -11.053 -12.845 1.00 94.06 159 LYS A N 1
ATOM 1252 C CA . LYS A 1 159 ? -0.411 -10.667 -14.221 1.00 94.06 159 LYS A CA 1
ATOM 1253 C C . LYS A 1 159 ? 1.061 -10.269 -14.362 1.00 94.06 159 LYS A C 1
ATOM 1255 O O . LYS A 1 159 ? 1.684 -10.540 -15.390 1.00 94.06 159 LYS A O 1
ATOM 1260 N N . ARG A 1 160 ? 1.604 -9.563 -13.371 1.00 93.19 160 ARG A N 1
ATOM 1261 C CA . ARG A 1 160 ? 2.972 -9.028 -13.397 1.00 93.19 160 ARG A CA 1
ATOM 1262 C C . ARG A 1 160 ? 4.015 -10.063 -12.993 1.00 93.19 160 ARG A C 1
ATOM 1264 O O . ARG A 1 160 ? 5.114 -10.025 -13.537 1.00 93.19 160 ARG A O 1
ATOM 1271 N N . GLU A 1 161 ? 3.653 -11.006 -12.134 1.00 93.69 161 GLU A N 1
ATOM 1272 C CA . GLU A 1 161 ? 4.473 -12.149 -11.730 1.00 93.69 161 GLU A CA 1
ATOM 1273 C C . GLU A 1 161 ? 4.930 -12.969 -12.935 1.00 93.69 161 GLU A C 1
ATOM 1275 O O . GLU A 1 161 ? 6.121 -13.230 -13.080 1.00 93.69 161 GLU A O 1
ATOM 1280 N N . LYS A 1 162 ? 4.025 -13.236 -13.886 1.00 91.31 162 LYS A N 1
ATOM 1281 C CA . LYS A 1 162 ? 4.361 -13.917 -15.150 1.00 91.31 162 LYS A CA 1
ATOM 1282 C C . LYS A 1 162 ? 5.517 -13.251 -15.900 1.00 91.31 162 LYS A C 1
ATOM 1284 O O . LYS A 1 162 ? 6.318 -13.930 -16.519 1.00 91.31 162 LYS A O 1
ATOM 1289 N N . ARG A 1 163 ? 5.628 -11.919 -15.827 1.00 87.62 163 ARG A N 1
ATOM 1290 C CA . ARG A 1 163 ? 6.711 -11.151 -16.469 1.00 87.62 163 ARG A CA 1
ATOM 1291 C C . ARG A 1 163 ? 7.994 -11.105 -15.641 1.00 87.62 163 ARG A C 1
ATOM 1293 O O . ARG A 1 163 ? 9.043 -10.771 -16.188 1.00 87.62 163 ARG A O 1
ATOM 1300 N N . LEU A 1 164 ? 7.915 -11.334 -14.332 1.00 87.75 164 LEU A N 1
ATOM 1301 C CA . LEU A 1 164 ? 9.095 -11.474 -13.476 1.00 87.75 164 LEU A CA 1
ATOM 1302 C C . LEU A 1 164 ? 9.747 -12.841 -13.700 1.00 87.75 164 LEU A C 1
ATOM 1304 O O . LEU A 1 164 ? 10.964 -12.917 -13.812 1.00 87.75 164 LEU A O 1
ATOM 1308 N N . LEU A 1 165 ? 8.928 -13.885 -13.837 1.00 88.69 165 LEU A N 1
ATOM 1309 C CA . LEU A 1 165 ? 9.366 -15.270 -14.034 1.00 88.69 165 LEU A CA 1
ATOM 1310 C C . LEU A 1 165 ? 9.718 -15.622 -15.491 1.00 88.69 165 LEU A C 1
ATOM 1312 O O . LEU A 1 165 ? 10.084 -16.751 -15.773 1.00 88.69 165 LEU A O 1
ATOM 1316 N N . ASP A 1 166 ? 9.649 -14.653 -16.401 1.00 88.56 166 ASP A N 1
ATOM 1317 C CA . ASP A 1 166 ? 10.069 -14.773 -17.807 1.00 88.56 166 ASP A CA 1
ATOM 1318 C C . ASP A 1 166 ? 11.601 -14.677 -17.986 1.00 88.56 166 ASP A C 1
ATOM 1320 O O . ASP A 1 166 ? 12.122 -14.774 -19.088 1.00 88.56 166 ASP A O 1
ATOM 1324 N N . SER A 1 167 ? 12.344 -14.416 -16.906 1.00 86.81 167 SER A N 1
ATOM 1325 C CA . SER A 1 167 ? 13.806 -14.317 -16.939 1.00 86.81 167 SER A CA 1
ATOM 1326 C C . SER A 1 167 ? 14.444 -15.660 -16.602 1.00 86.81 167 SER A C 1
ATOM 1328 O O . SER A 1 167 ? 14.347 -16.107 -15.457 1.00 86.81 167 SER A O 1
ATOM 1330 N N . ASP A 1 168 ? 15.179 -16.242 -17.552 1.00 88.12 168 ASP A N 1
ATOM 1331 C CA . ASP A 1 168 ? 15.932 -17.489 -17.352 1.00 88.12 168 ASP A CA 1
ATOM 1332 C C . ASP A 1 168 ? 16.872 -17.410 -16.143 1.00 88.12 168 ASP A C 1
ATOM 1334 O O . ASP A 1 168 ? 16.983 -18.363 -15.377 1.00 88.12 168 ASP A O 1
ATOM 1338 N N . ALA A 1 169 ? 17.494 -16.250 -15.908 1.00 86.88 169 ALA A N 1
ATOM 1339 C CA . ALA A 1 169 ? 18.356 -16.036 -14.749 1.00 86.88 169 ALA A CA 1
ATOM 1340 C C . ALA A 1 169 ? 17.582 -16.116 -13.423 1.00 86.88 169 ALA A C 1
ATOM 1342 O O . ALA A 1 169 ? 18.086 -16.668 -12.447 1.00 86.88 169 ALA A O 1
ATOM 1343 N N . ILE A 1 170 ? 16.353 -15.587 -13.381 1.00 87.62 170 ILE A N 1
ATOM 1344 C CA . ILE A 1 170 ? 15.494 -15.672 -12.191 1.00 87.62 170 ILE A CA 1
ATOM 1345 C C . ILE A 1 170 ? 15.027 -17.114 -11.997 1.00 87.62 170 ILE A C 1
ATOM 1347 O O . ILE A 1 170 ? 15.114 -17.624 -10.885 1.00 87.62 170 ILE A O 1
ATOM 1351 N N . VAL A 1 171 ? 14.580 -17.788 -13.059 1.00 88.31 171 VAL A N 1
ATOM 1352 C CA . VAL A 1 171 ? 14.110 -19.181 -12.988 1.00 88.31 171 VAL A CA 1
ATOM 1353 C C . VAL A 1 171 ? 15.233 -20.121 -12.552 1.00 88.31 171 VAL A C 1
ATOM 1355 O O . VAL A 1 171 ? 15.034 -20.932 -11.650 1.00 88.31 171 VAL A O 1
ATOM 1358 N N . ALA A 1 172 ? 16.430 -19.977 -13.124 1.00 89.56 172 ALA A N 1
ATOM 1359 C CA . ALA A 1 172 ? 17.601 -20.746 -12.721 1.00 89.56 172 ALA A CA 1
ATOM 1360 C C . ALA A 1 172 ? 17.979 -20.470 -11.259 1.00 89.56 172 ALA A C 1
ATOM 1362 O O . ALA A 1 172 ? 18.247 -21.406 -10.513 1.00 89.56 172 ALA A O 1
ATOM 1363 N N . ALA A 1 173 ? 17.950 -19.209 -10.818 1.00 89.25 173 ALA A N 1
ATOM 1364 C CA . ALA A 1 173 ? 18.237 -18.868 -9.428 1.00 89.25 173 ALA A CA 1
ATOM 1365 C C . ALA A 1 173 ? 17.198 -19.437 -8.446 1.00 89.25 173 ALA A C 1
ATOM 1367 O O . ALA A 1 173 ? 17.582 -19.853 -7.360 1.00 89.25 173 ALA A O 1
ATOM 1368 N N . ILE A 1 174 ? 15.915 -19.499 -8.829 1.00 89.56 174 ILE A N 1
ATOM 1369 C CA . ILE A 1 174 ? 14.872 -20.186 -8.048 1.00 89.56 174 ILE A CA 1
ATOM 1370 C C . ILE A 1 174 ? 15.168 -21.687 -7.979 1.00 89.56 174 ILE A C 1
ATOM 1372 O O . ILE A 1 174 ? 15.126 -22.260 -6.900 1.00 89.56 174 ILE A O 1
ATOM 1376 N N . TYR A 1 175 ? 15.490 -22.322 -9.110 1.00 88.75 175 TYR A N 1
ATOM 1377 C CA . TYR A 1 175 ? 15.793 -23.757 -9.162 1.00 88.75 175 TYR A CA 1
ATOM 1378 C C . TYR A 1 175 ? 17.015 -24.140 -8.314 1.00 88.75 175 TYR A C 1
ATOM 1380 O O . TYR A 1 175 ? 17.058 -25.221 -7.733 1.00 88.75 175 TYR A O 1
ATOM 1388 N N . MET A 1 176 ? 18.010 -23.255 -8.249 1.00 89.75 176 MET A N 1
ATOM 1389 C CA . MET A 1 176 ? 19.228 -23.454 -7.464 1.00 89.75 176 MET A CA 1
ATOM 1390 C C . MET A 1 176 ? 19.066 -23.092 -5.980 1.00 89.75 176 MET A C 1
ATOM 1392 O O . MET A 1 176 ? 20.005 -23.311 -5.213 1.00 89.75 176 MET A O 1
ATOM 1396 N N . ASP A 1 177 ? 17.927 -22.529 -5.565 1.00 88.25 177 ASP A N 1
ATOM 1397 C CA . ASP A 1 177 ? 17.640 -22.259 -4.157 1.00 88.25 177 ASP A CA 1
ATOM 1398 C C . ASP A 1 177 ? 17.242 -23.576 -3.463 1.00 88.25 177 ASP A C 1
ATOM 1400 O O . ASP A 1 177 ? 16.248 -24.190 -3.844 1.00 88.25 177 ASP A O 1
ATOM 1404 N N . PRO A 1 178 ? 18.012 -24.061 -2.474 1.00 83.56 178 PRO A N 1
ATOM 1405 C CA . PRO A 1 178 ? 17.775 -25.368 -1.859 1.00 83.56 178 PRO A CA 1
ATOM 1406 C C . PRO A 1 178 ? 16.637 -25.377 -0.821 1.00 83.56 178 PRO A C 1
ATOM 1408 O O . PRO A 1 178 ? 16.399 -26.419 -0.209 1.00 83.56 178 PRO A O 1
ATOM 1411 N N . ARG A 1 179 ? 16.017 -24.223 -0.549 1.00 82.25 179 ARG A N 1
ATOM 1412 C CA . ARG A 1 179 ? 14.961 -24.033 0.460 1.00 82.25 179 ARG A CA 1
ATOM 1413 C C . ARG A 1 179 ? 13.579 -24.333 -0.106 1.00 82.25 179 ARG A C 1
ATOM 1415 O O . ARG A 1 179 ? 12.773 -24.906 0.660 1.00 82.25 179 ARG A O 1
#

Secondary structure (DSSP, 8-state):
-----PPPPHHHHHHHHHHHHTT-HHHHHHHHHHHHHHHHHTSHHHHHHHHHTT-PPPP---TT-HHHHHHHHHHHHHTHHHHHHHGGG-SS-----HHHHHHHHHHHHHHHHHHHHHHHHT-TT--HHHHHHHHHHHHHHHHTS-SHHHHHHHHHHHHHHHHHTT-HHHHHHHHT---

Sequence (179 aa):
EDGIMGTRCVAHTLQLAVWDAFRSPQIVTLIEKIRTVCRAFRSPIASEYLRFLNLTKPSLDNETRWHLTEDMILSLLCFKDVCHKAMKHCKKKIHLSNAEWEAATKISDALLAAKITTKQLQSEQLTVGDFLATWLRCKLDTASKTSNLTQDIAAAMEKREKRLLDSDAIVAAIYMDPR

Organism: Solenopsis invicta (NCBI:txid13686)